Protein AF-A0A356T9V3-F1 (afdb_monomer)

Mean predicted aligned error: 5.77 Å

Structure (mmCIF, N/CA/C/O backbone):
data_AF-A0A356T9V3-F1
#
_entry.id   AF-A0A356T9V3-F1
#
loop_
_atom_site.group_PDB
_atom_site.id
_atom_site.type_symbol
_atom_site.label_atom_id
_atom_site.label_alt_id
_atom_site.label_comp_id
_atom_site.label_asym_id
_atom_site.label_entity_id
_atom_site.label_seq_id
_atom_site.pdbx_PDB_ins_code
_atom_site.Cartn_x
_atom_site.Cartn_y
_atom_site.Cartn_z
_atom_site.occupancy
_atom_site.B_iso_or_equiv
_atom_site.auth_seq_id
_atom_site.auth_comp_id
_atom_site.auth_asym_id
_atom_site.auth_atom_id
_atom_site.pdbx_PDB_model_num
ATOM 1 N N . MET A 1 1 ? 0.352 -9.561 -21.720 1.00 53.28 1 MET A N 1
ATOM 2 C CA . MET A 1 1 ? 0.926 -9.569 -20.358 1.00 53.28 1 MET A CA 1
ATOM 3 C C . MET A 1 1 ? 0.897 -8.147 -19.827 1.00 53.28 1 MET A C 1
ATOM 5 O O . MET A 1 1 ? 1.329 -7.255 -20.551 1.00 53.28 1 MET A O 1
ATOM 9 N N . GLY A 1 2 ? 0.302 -7.931 -18.650 1.00 61.09 2 GLY A N 1
ATOM 10 C CA . GLY A 1 2 ? 0.314 -6.628 -17.971 1.00 61.09 2 GLY A CA 1
ATOM 11 C C . GLY A 1 2 ? 1.732 -6.231 -17.546 1.00 61.09 2 GLY A C 1
ATOM 12 O O . GLY A 1 2 ? 2.623 -7.081 -17.523 1.00 61.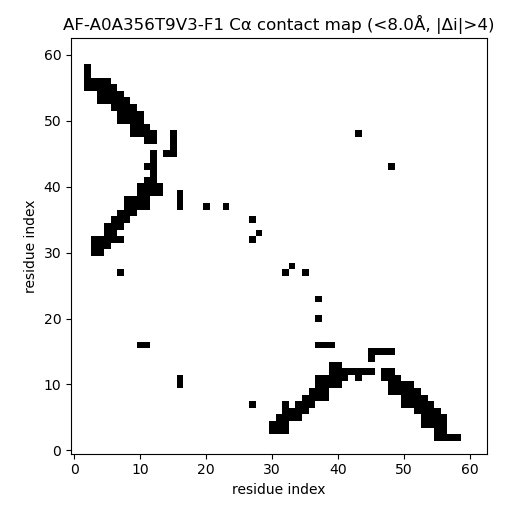09 2 GLY A O 1
ATOM 13 N N . ARG A 1 3 ? 1.951 -4.941 -17.270 1.00 67.50 3 ARG A N 1
ATOM 14 C CA . ARG A 1 3 ? 3.234 -4.448 -16.743 1.00 67.50 3 ARG A CA 1
ATOM 15 C C . ARG A 1 3 ? 3.348 -4.836 -15.270 1.00 67.50 3 ARG A C 1
ATOM 17 O O . ARG A 1 3 ? 2.347 -4.815 -14.562 1.00 67.50 3 ARG A O 1
ATOM 24 N N . VAL A 1 4 ? 4.551 -5.191 -14.836 1.00 73.50 4 VAL A N 1
ATOM 25 C CA . VAL A 1 4 ? 4.851 -5.416 -13.418 1.00 73.50 4 VAL A CA 1
ATOM 26 C C . VAL A 1 4 ? 5.014 -4.048 -12.757 1.00 73.50 4 VAL A C 1
ATOM 28 O O . VAL A 1 4 ? 5.691 -3.187 -13.323 1.00 73.50 4 VAL A O 1
ATOM 31 N N . ALA A 1 5 ? 4.354 -3.833 -11.618 1.00 72.69 5 ALA A N 1
ATOM 32 C CA . ALA A 1 5 ? 4.616 -2.668 -10.778 1.00 72.69 5 ALA A CA 1
ATOM 33 C C . ALA A 1 5 ? 5.945 -2.905 -10.055 1.00 72.69 5 ALA A C 1
ATOM 35 O O . ALA A 1 5 ? 6.117 -3.940 -9.420 1.00 72.69 5 ALA A O 1
ATOM 36 N N . GLU A 1 6 ? 6.896 -1.993 -10.211 1.00 81.25 6 GLU A N 1
ATOM 37 C CA . GLU A 1 6 ? 8.219 -2.067 -9.583 1.00 81.25 6 GLU A CA 1
ATOM 38 C C . GLU A 1 6 ? 8.209 -1.397 -8.209 1.00 81.25 6 GLU A C 1
ATOM 40 O O . GLU A 1 6 ? 8.827 -1.920 -7.278 1.00 81.25 6 GLU A O 1
ATOM 45 N N . ALA A 1 7 ? 7.446 -0.303 -8.087 1.00 84.38 7 ALA A N 1
ATOM 46 C CA . ALA A 1 7 ? 7.187 0.396 -6.836 1.00 84.38 7 ALA A CA 1
ATOM 47 C C . ALA A 1 7 ? 5.685 0.655 -6.632 1.00 84.38 7 ALA A C 1
ATOM 49 O O . ALA A 1 7 ? 4.990 1.008 -7.590 1.00 84.38 7 ALA A O 1
ATOM 50 N N . LEU A 1 8 ? 5.192 0.503 -5.398 1.00 89.56 8 LEU A N 1
ATOM 51 C CA . LEU A 1 8 ? 3.790 0.737 -5.033 1.00 89.56 8 LEU A CA 1
ATOM 52 C C . LEU A 1 8 ? 3.676 1.340 -3.631 1.00 89.56 8 LEU A C 1
ATOM 54 O O . LEU A 1 8 ? 4.107 0.736 -2.649 1.00 89.56 8 LEU A O 1
ATOM 58 N N . THR A 1 9 ? 3.014 2.492 -3.530 1.00 92.62 9 THR A N 1
ATOM 59 C CA . THR A 1 9 ? 2.653 3.092 -2.241 1.00 92.62 9 THR A CA 1
ATOM 60 C C . THR A 1 9 ? 1.141 3.125 -2.080 1.00 92.62 9 THR A C 1
ATOM 62 O O . THR A 1 9 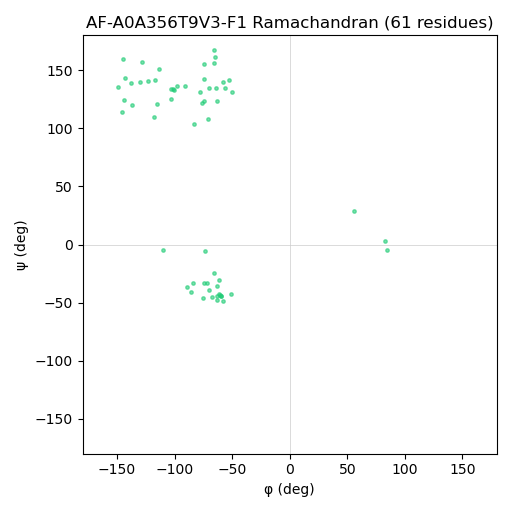? 0.445 3.757 -2.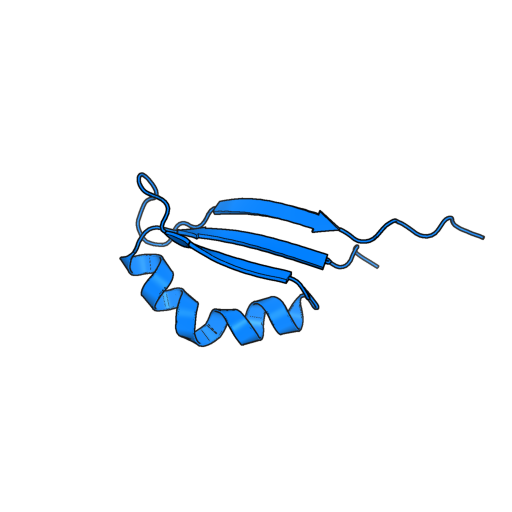877 1.00 92.62 9 THR A O 1
ATOM 65 N N . LEU A 1 10 ? 0.634 2.479 -1.029 1.00 93.50 10 LEU A N 1
ATOM 66 C CA . LEU A 1 10 ? -0.768 2.570 -0.631 1.00 93.50 10 LEU A CA 1
ATOM 67 C C . LEU A 1 10 ? -0.935 3.482 0.579 1.00 93.50 10 LEU A C 1
ATOM 69 O O . LEU A 1 10 ? -0.213 3.357 1.566 1.00 93.50 10 LEU A O 1
ATOM 73 N N . GLY A 1 11 ? -1.922 4.367 0.511 1.00 95.62 11 GLY A N 1
ATOM 74 C CA . GLY A 1 11 ? -2.409 5.138 1.646 1.00 95.62 11 GLY A CA 1
ATOM 75 C C . GLY A 1 11 ? -3.695 4.535 2.187 1.00 95.62 11 GLY A C 1
ATOM 76 O O . GLY A 1 11 ? -4.604 4.240 1.417 1.00 95.62 11 GLY A O 1
ATOM 77 N N . ALA A 1 12 ? -3.797 4.386 3.501 1.00 96.88 12 ALA A N 1
ATOM 78 C CA . ALA A 1 12 ? -5.042 4.038 4.179 1.00 96.88 12 ALA A CA 1
ATOM 79 C C . ALA A 1 12 ? -5.107 4.756 5.529 1.00 96.88 12 ALA A C 1
ATOM 81 O O . ALA A 1 12 ? -4.071 5.144 6.078 1.00 96.88 12 ALA A O 1
ATOM 82 N N . ASN A 1 13 ? -6.303 4.909 6.096 1.00 96.81 13 ASN A N 1
ATOM 83 C CA . ASN A 1 13 ? -6.402 5.345 7.488 1.00 96.81 13 ASN A CA 1
ATOM 84 C C . ASN A 1 13 ? -5.818 4.283 8.440 1.00 96.81 13 ASN A C 1
ATOM 86 O O . ASN A 1 13 ? -5.569 3.144 8.043 1.00 96.81 13 ASN A O 1
ATOM 90 N N . GLU A 1 14 ? -5.608 4.635 9.707 1.00 95.94 14 GLU A N 1
ATOM 91 C CA . GLU A 1 14 ? -4.920 3.766 10.671 1.00 95.94 14 GLU A CA 1
ATOM 92 C C . GLU A 1 14 ? -5.620 2.412 10.887 1.00 95.94 14 GLU A C 1
ATOM 94 O O . GLU A 1 14 ? -4.968 1.367 10.853 1.00 95.94 14 GLU A O 1
ATOM 99 N N . ALA A 1 15 ? -6.949 2.408 11.036 1.00 95.00 15 ALA A N 1
ATOM 100 C CA . ALA A 1 15 ? -7.728 1.189 11.255 1.00 95.00 15 ALA A CA 1
ATOM 101 C C . ALA A 1 15 ? -7.643 0.226 10.062 1.00 95.00 15 ALA A C 1
ATOM 103 O O . ALA A 1 15 ? -7.439 -0.977 10.231 1.00 95.00 15 ALA A O 1
ATOM 104 N N . THR A 1 16 ? -7.760 0.755 8.846 1.00 95.38 16 THR A N 1
ATOM 105 C CA . THR A 1 16 ? -7.636 -0.027 7.614 1.00 95.38 16 THR A CA 1
ATOM 106 C C . THR A 1 16 ? -6.197 -0.478 7.395 1.00 95.38 16 THR A C 1
ATOM 108 O O . THR A 1 16 ? -5.971 -1.633 7.037 1.00 95.38 16 THR A O 1
ATOM 111 N N . ARG A 1 17 ? -5.212 0.375 7.696 1.00 94.75 17 ARG A N 1
ATOM 112 C CA . ARG A 1 17 ? -3.790 0.028 7.623 1.00 94.75 17 ARG A CA 1
ATOM 113 C C . ARG A 1 17 ? -3.465 -1.169 8.506 1.00 94.75 17 ARG A C 1
ATOM 115 O O . ARG A 1 17 ? -2.877 -2.124 8.017 1.00 94.75 17 ARG A O 1
ATOM 122 N N . ALA A 1 18 ? -3.911 -1.152 9.761 1.00 94.44 18 ALA A N 1
ATOM 123 C CA . ALA A 1 18 ? -3.687 -2.245 10.705 1.00 94.44 18 ALA A CA 1
ATOM 124 C C . ALA A 1 18 ? -4.312 -3.574 10.238 1.00 94.44 18 ALA A C 1
ATOM 126 O O . ALA A 1 18 ? -3.782 -4.644 10.527 1.00 94.44 18 ALA A O 1
ATOM 127 N N . ARG A 1 19 ? -5.424 -3.526 9.487 1.00 94.44 19 ARG A N 1
ATOM 128 C CA . ARG A 1 19 ? -6.039 -4.720 8.874 1.00 94.44 19 ARG A CA 1
ATOM 129 C C . ARG A 1 19 ? -5.258 -5.227 7.658 1.00 94.44 19 ARG A C 1
ATOM 131 O O . ARG A 1 19 ? -5.256 -6.429 7.410 1.00 94.44 19 ARG A O 1
ATOM 138 N N . LEU A 1 20 ? -4.632 -4.329 6.896 1.00 91.50 20 LEU A N 1
ATOM 139 C CA . LEU A 1 20 ? -3.872 -4.654 5.683 1.00 91.50 20 LEU A CA 1
ATOM 140 C C . LEU A 1 20 ? -2.433 -5.094 5.977 1.00 91.50 20 LEU A C 1
ATOM 142 O O . LEU A 1 20 ? -1.901 -5.938 5.264 1.00 91.50 20 LEU A O 1
ATOM 146 N N . GLU A 1 21 ? -1.812 -4.550 7.022 1.00 92.00 21 GLU A N 1
ATOM 147 C CA . GLU A 1 21 ? -0.410 -4.779 7.386 1.00 92.00 21 GLU A CA 1
ATOM 148 C C . GLU A 1 21 ? -0.016 -6.271 7.459 1.00 92.00 21 GLU A C 1
ATOM 150 O O . GLU A 1 21 ? 1.010 -6.620 6.875 1.00 92.00 21 GLU A O 1
ATOM 155 N N . PRO A 1 22 ? -0.831 -7.190 8.027 1.00 94.25 22 PRO A N 1
ATOM 156 C CA . PRO A 1 22 ? -0.486 -8.613 8.078 1.00 94.25 22 PRO A CA 1
ATOM 157 C C . PRO A 1 22 ? -0.413 -9.311 6.714 1.00 94.25 22 PRO A C 1
ATOM 159 O O . PRO A 1 22 ? 0.255 -10.332 6.600 1.00 94.25 22 PRO A O 1
ATOM 162 N N . VAL A 1 23 ? -1.116 -8.801 5.697 1.00 90.62 23 VAL A N 1
ATOM 163 C CA . VAL A 1 23 ? -1.197 -9.411 4.352 1.00 90.62 23 VAL A CA 1
ATOM 164 C C . VAL A 1 23 ? -0.462 -8.598 3.286 1.00 90.62 23 VAL A C 1
ATOM 166 O O . VAL A 1 23 ? -0.374 -9.015 2.131 1.00 90.62 23 VAL A O 1
ATOM 169 N N . TRP A 1 24 ? 0.061 -7.427 3.651 1.00 88.94 24 TRP A N 1
ATOM 170 C CA . TRP A 1 24 ? 0.667 -6.481 2.720 1.00 88.94 24 TRP A CA 1
ATOM 171 C C . TRP A 1 24 ? 1.874 -7.072 1.986 1.00 88.94 24 TRP A C 1
ATOM 173 O O . TRP A 1 24 ? 1.988 -6.931 0.767 1.00 88.94 24 TRP A O 1
ATOM 183 N N . GLU A 1 25 ? 2.735 -7.788 2.714 1.00 85.44 25 GLU A N 1
ATOM 184 C CA . GLU A 1 25 ? 3.905 -8.460 2.144 1.00 85.44 25 GLU A CA 1
ATOM 185 C C . GLU A 1 25 ? 3.509 -9.483 1.072 1.00 85.44 25 GLU A C 1
ATOM 187 O O . GLU A 1 25 ? 4.084 -9.481 -0.019 1.00 85.44 25 GLU A O 1
ATOM 192 N N . ASP A 1 26 ? 2.482 -10.294 1.337 1.00 86.81 26 ASP A N 1
ATOM 193 C CA . ASP A 1 26 ? 2.007 -11.324 0.409 1.00 86.81 26 ASP A CA 1
ATOM 194 C C . ASP A 1 26 ? 1.382 -10.710 -0.847 1.00 86.81 26 ASP A C 1
ATOM 196 O O . ASP A 1 26 ? 1.677 -11.127 -1.971 1.00 86.81 26 ASP A O 1
ATOM 200 N N . VAL A 1 27 ? 0.541 -9.685 -0.675 1.00 84.00 27 VAL A N 1
ATOM 201 C CA . VAL A 1 27 ? -0.132 -8.997 -1.787 1.00 84.00 27 VAL A CA 1
ATOM 202 C C . VAL A 1 27 ? 0.886 -8.319 -2.701 1.00 84.00 27 VAL A C 1
ATOM 204 O O . VAL A 1 27 ? 0.841 -8.479 -3.924 1.00 84.00 27 VAL A O 1
ATOM 207 N N . ALA A 1 28 ? 1.839 -7.589 -2.129 1.00 82.31 28 ALA A N 1
ATOM 208 C CA . ALA A 1 28 ? 2.853 -6.907 -2.915 1.00 82.31 28 ALA A CA 1
ATOM 209 C C . ALA A 1 28 ? 3.877 -7.880 -3.526 1.00 82.31 28 ALA A C 1
ATOM 211 O O . ALA A 1 28 ? 4.319 -7.678 -4.662 1.00 82.31 28 ALA A O 1
ATOM 212 N N . GLY A 1 29 ? 4.188 -8.979 -2.831 1.00 80.31 29 GLY A N 1
ATOM 213 C CA . GLY A 1 29 ? 4.980 -10.086 -3.364 1.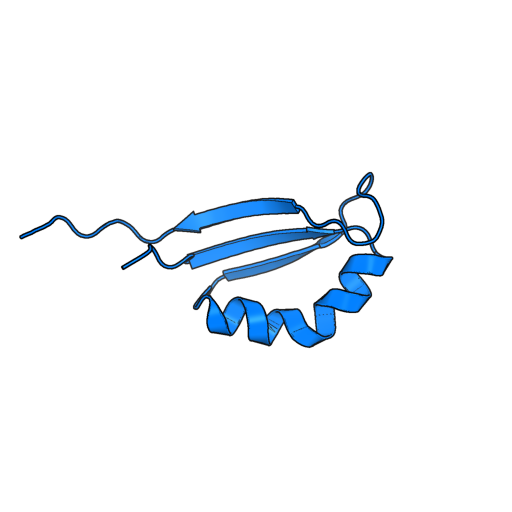00 80.31 29 GLY A CA 1
ATOM 214 C C . GLY A 1 29 ? 4.315 -10.747 -4.574 1.00 80.31 29 GLY A C 1
ATOM 215 O O . GLY A 1 29 ? 4.970 -10.978 -5.593 1.00 80.31 29 GLY A O 1
ATOM 216 N N . ALA A 1 30 ? 2.997 -10.966 -4.527 1.00 81.69 30 ALA A N 1
ATOM 217 C CA . ALA A 1 30 ? 2.221 -11.475 -5.659 1.00 81.69 30 ALA A CA 1
ATOM 218 C C . ALA A 1 30 ? 2.233 -10.511 -6.860 1.00 81.69 30 ALA A C 1
ATOM 220 O O . ALA A 1 30 ? 2.312 -10.950 -8.011 1.00 81.69 30 ALA A O 1
ATOM 221 N N . ALA A 1 31 ? 2.230 -9.200 -6.601 1.00 73.50 31 ALA A N 1
ATOM 222 C CA . ALA A 1 31 ? 2.391 -8.165 -7.622 1.00 73.50 31 ALA A CA 1
ATOM 223 C C . ALA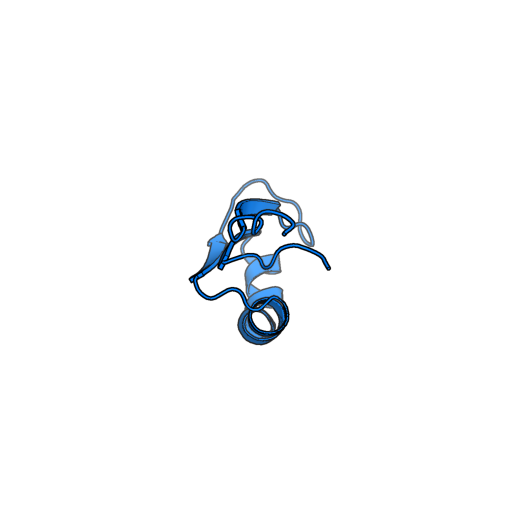 A 1 31 ? 3.834 -8.038 -8.156 1.00 73.50 31 ALA A C 1
ATOM 225 O O . ALA A 1 31 ? 4.060 -7.296 -9.113 1.00 73.50 31 ALA A O 1
ATOM 226 N N . ARG A 1 32 ? 4.794 -8.783 -7.581 1.00 75.38 32 ARG A N 1
ATOM 227 C CA . ARG A 1 32 ? 6.242 -8.705 -7.858 1.00 75.38 32 ARG A CA 1
ATOM 228 C C . ARG A 1 32 ? 6.815 -7.296 -7.662 1.00 75.38 32 ARG A C 1
ATOM 230 O O . ARG A 1 32 ? 7.799 -6.940 -8.308 1.00 75.38 32 ARG A O 1
ATOM 237 N N . CYS A 1 33 ? 6.199 -6.526 -6.772 1.00 80.38 33 CYS A N 1
ATOM 238 C CA . CYS A 1 33 ? 6.621 -5.179 -6.430 1.00 80.38 33 CYS A CA 1
ATOM 239 C C . CYS A 1 33 ? 7.849 -5.253 -5.523 1.00 80.38 33 CYS A C 1
ATOM 241 O O . CYS A 1 33 ? 7.801 -5.897 -4.474 1.00 80.38 33 CYS A O 1
ATOM 243 N N . GLN A 1 34 ? 8.957 -4.646 -5.947 1.00 78.62 34 GLN A N 1
ATOM 244 C CA . GLN A 1 34 ? 10.214 -4.708 -5.199 1.00 78.62 34 GLN A CA 1
ATOM 245 C C . GLN A 1 34 ? 10.281 -3.618 -4.137 1.00 78.62 34 GLN A C 1
ATOM 247 O O . GLN A 1 34 ? 10.700 -3.891 -3.014 1.00 78.62 34 GLN A O 1
ATOM 252 N N . ASP A 1 35 ? 9.825 -2.418 -4.484 1.00 84.81 35 ASP A N 1
ATOM 253 C CA . ASP A 1 35 ? 9.697 -1.304 -3.557 1.00 84.81 35 ASP A CA 1
ATOM 254 C C . ASP A 1 35 ? 8.228 -1.135 -3.163 1.00 84.81 35 ASP A C 1
ATOM 256 O O . ASP A 1 35 ? 7.337 -1.086 -4.012 1.00 84.81 35 ASP A O 1
ATOM 260 N N . LYS A 1 36 ? 7.929 -1.138 -1.867 1.00 87.94 36 LYS A N 1
ATOM 261 C CA . LYS A 1 36 ? 6.545 -1.136 -1.402 1.00 87.94 36 LYS A CA 1
ATOM 262 C C . LYS A 1 36 ? 6.390 -0.431 -0.073 1.00 87.94 36 LYS A C 1
ATOM 264 O O . LYS A 1 36 ? 7.135 -0.684 0.870 1.00 87.94 36 LYS A O 1
ATOM 269 N N . ALA A 1 37 ? 5.355 0.390 0.015 1.00 91.81 37 ALA A N 1
ATOM 270 C CA . ALA A 1 37 ? 5.027 1.114 1.226 1.00 91.81 37 ALA A CA 1
ATOM 271 C C . ALA A 1 37 ? 3.520 1.090 1.479 1.00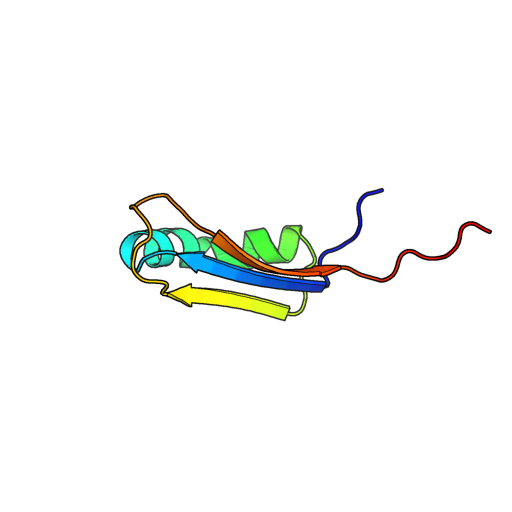 91.81 37 ALA A C 1
ATOM 273 O O . ALA A 1 37 ? 2.708 1.265 0.571 1.00 91.81 37 ALA A O 1
ATOM 274 N N . LEU A 1 38 ? 3.161 0.904 2.743 1.00 93.06 38 LEU A N 1
ATOM 275 C CA . LEU A 1 38 ? 1.810 1.094 3.240 1.00 93.06 38 LEU A CA 1
ATOM 276 C C . LEU A 1 38 ? 1.872 2.210 4.284 1.00 93.06 38 LEU A C 1
ATOM 278 O O . LEU A 1 38 ? 2.456 2.040 5.353 1.00 93.06 38 LEU A O 1
ATOM 282 N N . VAL A 1 39 ? 1.313 3.372 3.956 1.00 95.19 39 VAL A N 1
ATOM 283 C CA . VAL A 1 39 ? 1.426 4.592 4.763 1.00 95.19 39 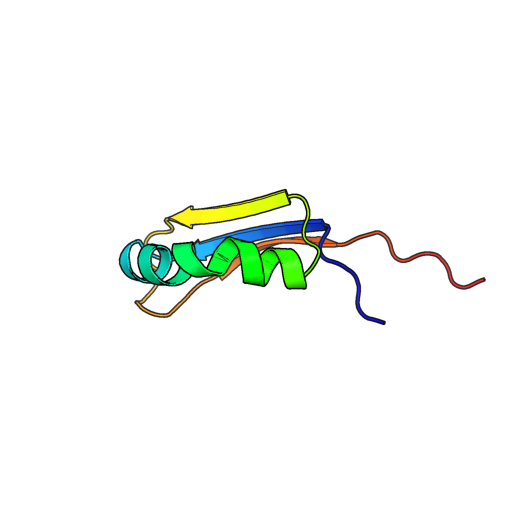VAL A CA 1
ATOM 284 C C . VAL A 1 39 ? 0.076 4.996 5.346 1.00 95.19 39 VAL A C 1
ATOM 286 O O . VAL A 1 39 ? -0.980 4.720 4.774 1.00 95.19 39 VAL A O 1
ATOM 289 N N . ALA A 1 40 ? 0.108 5.657 6.506 1.00 94.12 40 ALA A N 1
ATOM 290 C CA . ALA A 1 40 ? -1.089 6.294 7.044 1.00 94.12 40 ALA A CA 1
ATOM 291 C C . ALA A 1 40 ? -1.453 7.513 6.187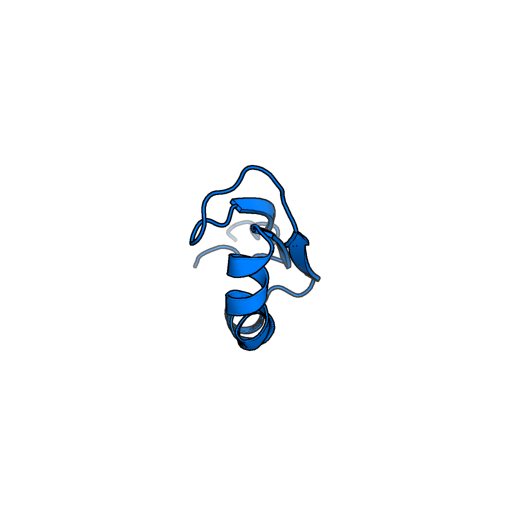 1.00 94.12 40 ALA A C 1
ATOM 293 O O . ALA A 1 40 ? -0.583 8.316 5.845 1.00 94.12 40 ALA A O 1
ATOM 294 N N . LYS A 1 41 ? -2.737 7.648 5.862 1.00 94.75 41 LYS A N 1
ATOM 295 C CA . LYS A 1 41 ? -3.296 8.807 5.172 1.00 94.75 41 LYS A CA 1
ATOM 296 C C . LYS A 1 41 ? -4.619 9.200 5.819 1.00 94.75 41 LYS A C 1
ATOM 298 O O . LYS A 1 41 ? -5.562 8.409 5.853 1.00 94.75 41 LYS A O 1
ATOM 303 N N . ASP A 1 42 ? -4.670 10.430 6.315 1.00 90.50 42 ASP A N 1
ATOM 304 C CA . ASP A 1 42 ? -5.867 10.998 6.927 1.00 90.50 42 ASP A CA 1
ATOM 305 C C . ASP A 1 42 ? -6.919 11.362 5.874 1.00 90.50 42 ASP A C 1
ATOM 307 O O . ASP A 1 42 ? -6.608 11.619 4.709 1.00 90.50 42 ASP A O 1
ATOM 311 N N . GLY A 1 43 ? -8.184 11.399 6.294 1.00 91.62 43 GLY A N 1
ATOM 312 C CA . GLY A 1 43 ? -9.310 11.773 5.433 1.00 91.62 43 GLY A CA 1
ATOM 313 C C . GLY A 1 43 ? -9.857 10.645 4.553 1.00 91.62 43 GLY A C 1
ATOM 314 O O . GLY A 1 43 ? -10.785 10.888 3.786 1.00 91.62 43 GLY A O 1
ATOM 315 N N . LEU A 1 44 ? -9.327 9.423 4.674 1.00 94.75 44 LEU A N 1
ATOM 316 C CA . LEU A 1 44 ? -9.890 8.228 4.044 1.00 94.75 44 LEU A CA 1
ATOM 317 C C . LEU A 1 44 ? -10.883 7.524 4.978 1.00 94.75 44 LEU A C 1
ATOM 319 O O . LEU A 1 44 ? -10.620 7.333 6.170 1.00 94.75 44 LEU A O 1
ATOM 323 N N . GLU A 1 45 ? -12.016 7.109 4.418 1.00 95.94 45 GLU A N 1
ATOM 324 C CA . GLU A 1 45 ? -13.023 6.306 5.116 1.00 95.94 45 GLU A CA 1
ATOM 325 C C . GLU A 1 45 ? -12.484 4.908 5.476 1.00 95.94 45 GLU A C 1
ATOM 327 O O . GLU A 1 45 ? -11.551 4.399 4.853 1.00 95.94 45 GLU A O 1
ATOM 332 N N . ASP A 1 46 ? -13.058 4.267 6.501 1.00 95.31 46 ASP A N 1
ATOM 333 C CA . ASP A 1 46 ? -12.674 2.897 6.869 1.00 95.31 46 ASP A CA 1
ATOM 334 C C . ASP A 1 46 ? -13.019 1.904 5.751 1.00 95.31 46 ASP A C 1
ATOM 336 O O . ASP A 1 46 ? -14.103 1.935 5.175 1.00 95.31 46 ASP A O 1
ATOM 340 N N . GLY A 1 47 ? -12.079 1.013 5.443 1.00 93.50 47 GLY A N 1
ATOM 341 C CA . GLY A 1 47 ? -12.151 0.083 4.320 1.00 93.50 47 GLY A CA 1
ATOM 342 C C . GLY A 1 47 ? -11.677 0.662 2.985 1.00 93.50 47 GLY A C 1
ATOM 343 O O . GLY A 1 47 ? -11.586 -0.091 2.015 1.00 93.50 47 GLY A O 1
ATOM 344 N N . VAL A 1 48 ? -11.336 1.954 2.919 1.00 95.38 48 VAL A N 1
ATOM 345 C CA . VAL A 1 48 ? -10.804 2.593 1.710 1.00 95.38 48 VAL A CA 1
ATOM 346 C C . VAL A 1 48 ? -9.283 2.677 1.778 1.00 95.38 48 VAL A C 1
ATOM 348 O O . VAL A 1 48 ? -8.696 3.061 2.791 1.00 95.38 48 VAL A O 1
ATOM 351 N N . PHE A 1 49 ? -8.640 2.355 0.659 1.00 93.88 49 PHE A N 1
ATOM 352 C CA . PHE A 1 49 ? -7.236 2.653 0.423 1.00 93.88 49 PHE A CA 1
ATOM 353 C C . PHE A 1 49 ? -7.078 3.377 -0.913 1.00 93.88 49 PHE A C 1
ATOM 355 O O . PHE A 1 49 ? -7.909 3.263 -1.815 1.00 93.88 49 PHE A O 1
ATOM 362 N N . GLU A 1 50 ? -5.980 4.100 -1.042 1.00 94.06 50 GLU A N 1
ATOM 363 C CA . GLU A 1 50 ? -5.620 4.861 -2.227 1.00 94.06 50 GLU A CA 1
ATOM 364 C C . GLU A 1 50 ? -4.253 4.412 -2.736 1.00 94.06 50 GLU A C 1
ATOM 366 O O . GLU A 1 50 ? -3.335 4.183 -1.950 1.00 94.06 50 GLU A O 1
ATOM 371 N N . VAL A 1 51 ? -4.103 4.321 -4.057 1.00 91.88 51 VAL A N 1
ATOM 372 C CA . VAL A 1 51 ? -2.792 4.163 -4.692 1.00 91.88 51 VAL A CA 1
ATOM 373 C C . VAL A 1 51 ? -2.167 5.548 -4.822 1.00 91.88 51 VAL A C 1
ATOM 375 O O . VAL A 1 51 ? -2.576 6.324 -5.681 1.00 91.88 51 VAL A O 1
ATOM 378 N N . ILE A 1 52 ? -1.207 5.864 -3.951 1.00 91.94 52 ILE A N 1
ATOM 379 C CA . ILE A 1 52 ? -0.531 7.170 -3.930 1.00 91.94 52 ILE A CA 1
ATOM 380 C C . ILE A 1 52 ? 0.469 7.265 -5.082 1.00 91.94 52 ILE A C 1
ATOM 382 O O . ILE A 1 52 ? 0.507 8.267 -5.790 1.00 91.94 52 ILE A O 1
ATOM 386 N N . ASP A 1 53 ? 1.267 6.215 -5.264 1.00 86.88 53 ASP A N 1
ATOM 387 C CA . ASP A 1 53 ? 2.247 6.118 -6.340 1.00 86.88 53 ASP A CA 1
ATOM 388 C C . ASP A 1 53 ? 2.306 4.679 -6.854 1.00 86.88 53 ASP A C 1
ATOM 390 O O . ASP A 1 53 ? 2.164 3.722 -6.082 1.00 86.88 53 ASP A O 1
ATOM 394 N N . ALA A 1 54 ? 2.498 4.538 -8.163 1.00 87.50 54 ALA A N 1
ATOM 395 C CA . ALA A 1 54 ? 2.748 3.267 -8.814 1.00 87.50 54 ALA A CA 1
ATOM 396 C C . ALA A 1 54 ? 3.711 3.472 -9.989 1.00 87.50 54 ALA A C 1
ATOM 398 O O . ALA A 1 54 ? 3.361 4.077 -11.007 1.00 87.50 54 ALA A O 1
ATOM 399 N N . THR A 1 55 ? 4.906 2.899 -9.874 1.00 84.81 55 THR A N 1
ATOM 400 C CA . THR A 1 55 ? 5.890 2.867 -10.958 1.00 84.81 55 THR A CA 1
ATOM 401 C C . THR A 1 55 ? 5.856 1.504 -11.631 1.00 84.81 55 THR A C 1
ATOM 403 O O . THR A 1 55 ? 5.858 0.469 -10.967 1.00 84.81 55 THR A O 1
ATOM 406 N N . PHE A 1 56 ? 5.821 1.488 -12.962 1.00 83.12 56 PHE A N 1
ATOM 407 C CA . PHE A 1 56 ? 5.744 0.263 -13.754 1.00 83.12 56 PHE A CA 1
ATOM 408 C C . PHE A 1 56 ? 6.983 0.102 -14.620 1.00 83.12 56 PHE A C 1
ATOM 410 O O . PHE A 1 56 ? 7.416 1.068 -15.249 1.00 83.12 56 PHE A O 1
ATOM 417 N N . ALA A 1 57 ? 7.443 -1.142 -14.749 1.00 76.62 57 ALA A N 1
ATOM 418 C CA . ALA A 1 57 ? 8.560 -1.482 -15.616 1.00 76.62 57 ALA A CA 1
ATOM 419 C C . ALA A 1 57 ? 8.347 -0.970 -17.049 1.00 76.62 57 ALA A C 1
ATOM 421 O O . ALA A 1 57 ? 7.236 -1.042 -17.609 1.00 76.62 57 ALA A O 1
ATOM 422 N N . GLU A 1 58 ? 9.432 -0.499 -17.665 1.00 73.94 58 GLU A N 1
ATOM 423 C CA . GLU A 1 58 ? 9.416 -0.028 -19.045 1.00 73.94 58 GLU A CA 1
ATOM 424 C C . GLU A 1 58 ? 8.893 -1.120 -19.986 1.00 73.94 58 GLU A C 1
ATOM 426 O O . GLU A 1 58 ? 9.264 -2.300 -19.929 1.00 73.94 58 GLU A O 1
ATOM 431 N N . LYS A 1 59 ? 7.995 -0.729 -20.893 1.00 68.00 59 LYS A N 1
ATOM 432 C CA . LYS A 1 59 ? 7.459 -1.663 -21.878 1.00 68.00 59 LYS A CA 1
ATOM 433 C C . LYS A 1 59 ? 8.572 -1.971 -22.875 1.00 68.00 59 LYS A C 1
ATOM 435 O O . LYS A 1 59 ? 8.872 -1.127 -23.713 1.00 68.00 59 LYS A O 1
ATOM 440 N N . LYS A 1 60 ? 9.134 -3.186 -22.826 1.00 63.34 60 LYS A N 1
ATOM 441 C CA . LYS A 1 60 ? 10.085 -3.632 -23.855 1.00 63.34 60 LYS A CA 1
ATOM 442 C C . LYS A 1 60 ? 9.483 -3.393 -25.248 1.00 63.34 60 LYS A C 1
ATOM 444 O 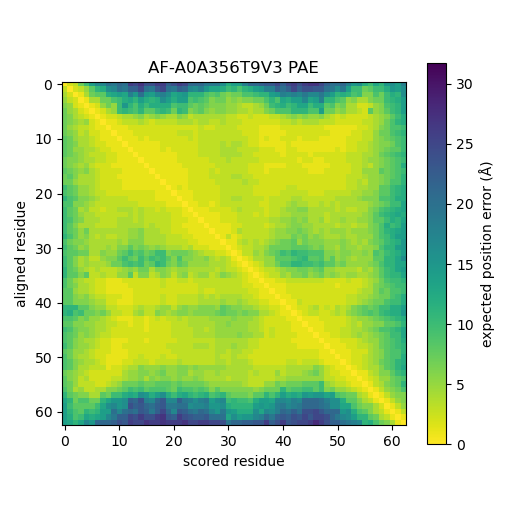O . LYS A 1 60 ? 8.317 -3.761 -25.463 1.00 63.34 60 LYS A O 1
ATOM 449 N N . PRO A 1 61 ? 10.234 -2.772 -26.175 1.00 63.75 61 PRO A N 1
ATOM 450 C CA . PRO A 1 61 ? 9.759 -2.572 -27.534 1.00 63.75 61 PRO A CA 1
ATOM 451 C C . PRO A 1 61 ? 9.424 -3.934 -28.148 1.00 63.75 61 PRO A C 1
ATOM 453 O O . PRO A 1 61 ? 10.108 -4.928 -27.894 1.00 63.75 61 PRO A O 1
ATOM 456 N N . LYS A 1 62 ? 8.323 -3.997 -28.904 1.00 64.75 62 LYS A N 1
ATOM 457 C CA . LYS A 1 62 ? 8.023 -5.189 -29.703 1.00 64.75 62 LYS A CA 1
ATOM 458 C C . LYS A 1 62 ? 9.148 -5.339 -30.731 1.00 64.75 62 LYS A C 1
ATOM 460 O O . LYS A 1 62 ? 9.405 -4.380 -31.455 1.00 64.75 62 LYS A O 1
ATOM 465 N N . ALA A 1 63 ? 9.804 -6.499 -30.723 1.00 60.41 63 ALA A N 1
ATOM 466 C CA . ALA A 1 63 ? 10.698 -6.931 -31.793 1.00 60.41 63 ALA A CA 1
ATOM 467 C C . ALA A 1 63 ? 9.927 -7.096 -33.109 1.00 60.41 63 ALA A C 1
ATOM 469 O O . ALA A 1 63 ? 8.713 -7.417 -33.032 1.00 60.41 63 ALA A O 1
#

Secondary structure (DSSP, 8-state):
-PPPEEEEEEEE-HHHHHHHHHHHHHHHHHTT-SEEEEEE-TTPPTT-EEEEEEEE---PPP-

Radius of gyration: 13.48 Å; Cα contacts (8 Å, |Δi|>4): 102; chains: 1; bounding box: 24×23×43 Å

pLDDT: mean 85.36, std 10.94, range [53.28, 96.88]

Nearest PDB structures (foldseek):
  8qos-assembly2_D  TM=5.806E-01  e=5.772E-01  Capra hircus
  8qov-assembly1_A  TM=5.165E-01  e=1.319E+00  Capra hircus
  6tcc-assembly1_A  TM=5.625E-01  e=3.228E+00  Salmo salar
  8q3h-assembly2_B  TM=5.144E-01  e=2.813E+00  Capra hircus
  1oni-assembly3_H  TM=5.100E-01  e=3.228E+00  Homo sapiens

Sequence (63 aa):
MGRVAEALTLGANEATRARLEPVWEDVAGAARCQDKALVAKDGLEDGVFEVIDATFAEKKPKA

Solvent-accessible surface area (backbone atoms only — not comparable to full-atom values): 3782 Å² total; per-residue (Å²): 134,82,75,48,37,42,31,41,31,36,29,16,20,68,74,37,37,66,69,41,58,86,51,44,66,61,56,37,52,73,49,60,33,77,42,74,45,81,42,80,32,86,94,48,56,87,84,41,71,42,79,76,45,75,43,60,54,80,80,76,77,85,128

Foldseek 3Di:
DDFQWQAWEKEDAPQQLVVCVVCVCVVNVVSVHNHYYYDYDPPHDRPDMDTPDTHTDDDDDDD